Protein AF-A0A2R8AEH2-F1 (afdb_monomer)

pLDDT: mean 90.86, std 13.53, range [36.56, 98.69]

Nearest PDB structures (foldseek):
  9h9e-assembly1_C  TM=4.075E-01  e=9.242E+00  Homo sapiens

Organism: NCBI:txid1639689

Solvent-accessible surface area (backbone atoms only — not comparable to full-atom values): 7194 Å² total; per-residue (Å²): 136,79,84,77,77,74,81,70,80,74,54,74,61,56,59,53,49,51,51,49,48,54,51,50,53,53,50,48,68,71,74,49,63,77,92,42,54,45,51,52,51,18,53,54,52,41,56,70,43,47,65,53,34,53,50,11,51,75,68,72,36,51,35,71,59,39,43,52,51,38,51,53,36,35,50,29,8,51,46,8,38,75,76,45,58,68,35,27,37,51,25,31,40,52,48,19,51,48,25,50,42,27,62,73,67,40,74,58,86,70,58,55,70,55,29,51,48,50,20,53,52,24,45,54,49,26,48,51,53,49,53,62,73,73,107

Foldseek 3Di:
DDPPPPPPCPDPVLVVVLVVLLVVLVVCVVPDDPLCNLVSLLVSQLVVLVVQLVQCVVVVHLNVVSVVLSVCLNVLSVCLSPPNVVSSLVSLQVQLVVLVVQLVPPGDHDDNCSSNVSSVVSVVSSVVSVVVVVD

Radius of gyration: 15.3 Å; Cα contacts (8 Å, |Δi|>4): 134; chains: 1; bounding box: 46×26×42 Å

Structure (mmCIF, N/CA/C/O backbone):
data_AF-A0A2R8AEH2-F1
#
_entry.id   AF-A0A2R8AEH2-F1
#
loop_
_atom_site.group_PDB
_atom_site.id
_atom_site.type_symbol
_atom_site.label_atom_id
_atom_site.label_alt_id
_atom_site.label_comp_id
_atom_site.label_asym_id
_atom_site.label_entity_id
_atom_site.label_seq_id
_atom_site.pdbx_PDB_ins_code
_atom_site.Cartn_x
_atom_site.Cartn_y
_atom_site.Cartn_z
_atom_site.occupancy
_atom_site.B_iso_or_equiv
_atom_site.auth_seq_id
_atom_site.auth_comp_id
_atom_site.auth_asym_id
_atom_site.auth_atom_id
_atom_site.pdbx_PDB_model_num
ATOM 1 N N . MET A 1 1 ? -28.425 12.984 17.793 1.00 43.47 1 MET A N 1
ATOM 2 C CA . MET A 1 1 ? -27.463 12.108 17.091 1.00 43.4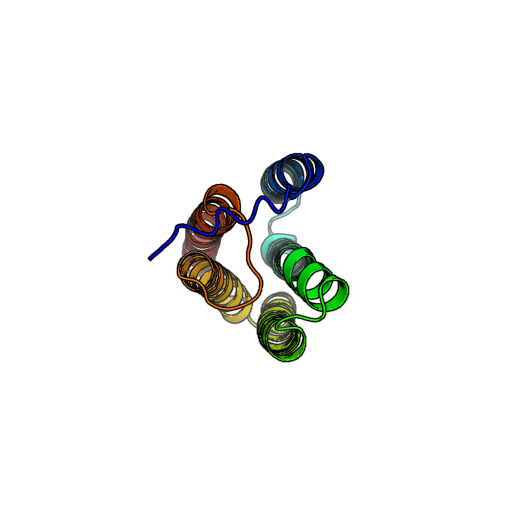7 1 MET A CA 1
ATOM 3 C C . MET A 1 1 ? -26.074 12.659 17.369 1.00 43.47 1 MET A C 1
ATOM 5 O O . MET A 1 1 ? -25.551 13.471 16.623 1.00 43.47 1 MET A O 1
ATOM 9 N N . LEU A 1 2 ? -25.589 12.361 18.574 1.00 36.56 2 LEU A N 1
ATOM 10 C CA . LEU A 1 2 ? -24.389 12.948 19.155 1.00 36.56 2 LEU A CA 1
ATOM 11 C C . LEU A 1 2 ? -23.163 12.405 18.429 1.00 36.56 2 LEU A C 1
ATOM 13 O O . LEU A 1 2 ? -22.945 11.194 18.410 1.00 36.56 2 LEU A O 1
ATOM 17 N N . LEU A 1 3 ? -22.382 13.324 17.864 1.00 42.22 3 LEU A N 1
ATOM 18 C CA . LEU A 1 3 ? -20.985 13.135 17.505 1.00 42.22 3 LEU A CA 1
ATOM 19 C C . LEU A 1 3 ? -20.264 12.523 18.711 1.00 42.22 3 LEU A C 1
ATOM 21 O O . LEU A 1 3 ? -19.808 13.228 19.610 1.00 42.22 3 LEU A O 1
ATOM 25 N N . ARG A 1 4 ? -20.171 11.191 18.743 1.00 40.78 4 ARG A N 1
ATOM 26 C CA . ARG A 1 4 ? -19.138 10.500 19.505 1.00 40.78 4 ARG A CA 1
ATOM 27 C C . ARG A 1 4 ? -17.821 10.887 18.842 1.00 40.78 4 ARG A C 1
ATOM 29 O O . ARG A 1 4 ? -17.333 10.203 17.950 1.00 40.78 4 ARG A O 1
ATOM 36 N N . ILE A 1 5 ? -17.281 12.021 19.278 1.00 46.81 5 ILE A N 1
ATOM 37 C CA . ILE A 1 5 ? -15.864 12.346 19.189 1.00 46.81 5 ILE A CA 1
ATOM 38 C C . ILE A 1 5 ? -15.179 11.273 20.033 1.00 46.81 5 ILE A C 1
ATOM 40 O O . ILE A 1 5 ? -14.963 11.426 21.234 1.00 46.81 5 ILE A O 1
ATOM 44 N N . ILE A 1 6 ? -14.944 10.112 19.425 1.00 47.97 6 ILE A N 1
ATOM 45 C CA . ILE A 1 6 ? -14.038 9.119 19.972 1.00 47.97 6 ILE A CA 1
ATOM 46 C C . ILE A 1 6 ? -12.663 9.752 19.796 1.00 47.97 6 ILE A C 1
ATOM 48 O O . ILE A 1 6 ? -12.025 9.615 18.756 1.00 47.97 6 ILE A O 1
ATOM 52 N N . ASN A 1 7 ? -12.237 10.492 20.820 1.00 42.72 7 ASN A N 1
ATOM 53 C CA . ASN A 1 7 ? -10.836 10.794 21.074 1.00 42.72 7 ASN A CA 1
ATOM 54 C C . ASN A 1 7 ? -10.116 9.464 21.341 1.00 42.72 7 ASN A C 1
ATOM 56 O O . ASN A 1 7 ? -9.777 9.130 22.472 1.00 42.72 7 ASN A O 1
ATOM 60 N N . HIS A 1 8 ? -9.903 8.672 20.296 1.00 51.91 8 HIS A N 1
ATOM 61 C CA . HIS A 1 8 ? -8.762 7.780 20.258 1.00 51.91 8 HIS A CA 1
ATOM 62 C C . HIS A 1 8 ? -7.602 8.663 19.822 1.00 51.91 8 HIS A C 1
ATOM 64 O O . HIS A 1 8 ? -7.445 8.955 18.639 1.00 51.91 8 HIS A O 1
ATOM 70 N N . PHE A 1 9 ? -6.836 9.162 20.794 1.00 49.97 9 PHE A N 1
ATOM 71 C CA . PHE A 1 9 ? -5.524 9.746 20.541 1.00 49.97 9 PHE A CA 1
ATOM 72 C C . PHE A 1 9 ? -4.655 8.661 19.898 1.00 49.97 9 PHE A C 1
ATOM 74 O O . PHE A 1 9 ? -3.929 7.947 20.585 1.00 49.97 9 PHE A O 1
ATOM 81 N N . GLN A 1 10 ? -4.750 8.496 18.579 1.00 62.69 10 GLN A N 1
ATOM 82 C CA . GLN A 1 10 ? -3.724 7.757 17.869 1.00 62.69 10 GLN A CA 1
ATOM 83 C C . GLN A 1 10 ? -2.426 8.562 17.989 1.00 62.69 10 GLN A C 1
ATOM 85 O O . GLN A 1 10 ? -2.451 9.791 17.844 1.00 62.69 10 GLN A O 1
ATOM 90 N N . PRO A 1 11 ? -1.300 7.931 18.333 1.00 67.31 11 PRO A N 1
ATOM 91 C CA . PRO A 1 11 ? -0.224 8.681 18.951 1.00 67.31 11 PRO A CA 1
ATOM 92 C C . PRO A 1 11 ? 0.636 9.359 17.885 1.00 67.31 11 PRO A C 1
ATOM 94 O O . PRO A 1 11 ? 0.648 8.959 16.722 1.00 67.31 11 PRO A O 1
ATOM 97 N N . ARG A 1 12 ?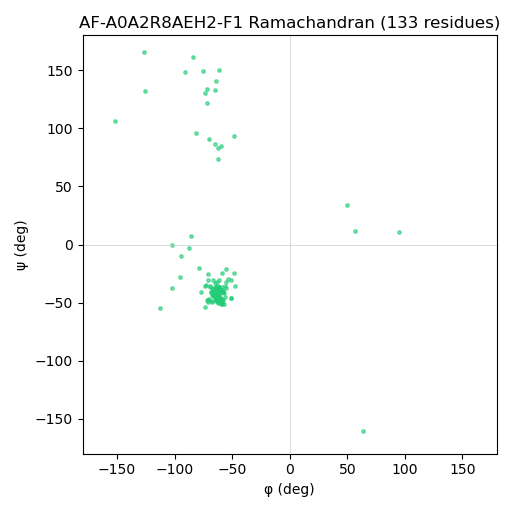 1.415 10.370 18.291 1.00 76.56 12 ARG A N 1
ATOM 98 C CA . ARG A 1 12 ? 2.358 11.104 17.419 1.00 76.56 12 ARG A CA 1
ATOM 99 C C . ARG A 1 12 ? 3.255 10.186 16.574 1.00 76.56 12 ARG A C 1
ATOM 101 O O . ARG A 1 12 ? 3.709 10.597 15.511 1.00 76.56 12 ARG A O 1
ATOM 108 N N . TRP A 1 13 ? 3.477 8.949 17.020 1.00 80.06 13 TRP A N 1
ATOM 109 C CA . TRP A 1 13 ? 4.241 7.954 16.279 1.00 80.06 13 TRP A CA 1
ATOM 110 C C . TRP A 1 13 ? 3.623 7.591 14.923 1.00 80.06 13 TRP A C 1
ATOM 112 O O . TRP A 1 13 ? 4.397 7.312 14.023 1.00 80.06 13 TRP A O 1
ATOM 122 N N . LEU A 1 14 ? 2.296 7.637 14.718 1.00 83.19 14 LEU A N 1
ATOM 123 C CA . LEU A 1 14 ? 1.701 7.343 13.399 1.00 83.19 14 LEU A CA 1
ATOM 124 C C . LEU A 1 14 ? 2.073 8.390 12.356 1.00 83.19 14 LEU A C 1
ATOM 126 O O . LEU A 1 14 ? 2.311 8.054 11.203 1.00 83.19 14 LEU A O 1
ATOM 130 N N . LEU A 1 15 ? 2.129 9.658 12.763 1.00 83.69 15 LEU A N 1
ATOM 131 C CA . LEU A 1 15 ? 2.564 10.737 11.884 1.00 83.69 15 LEU A CA 1
ATOM 132 C C . LEU A 1 15 ? 4.047 10.581 11.551 1.00 83.69 15 LEU A C 1
ATOM 134 O O . LEU A 1 15 ? 4.430 10.696 10.395 1.00 83.69 15 LEU A O 1
ATOM 138 N N . ILE A 1 16 ? 4.873 10.258 12.550 1.00 88.25 16 ILE A N 1
ATOM 139 C CA . ILE A 1 16 ? 6.301 9.993 12.340 1.00 88.25 16 ILE A CA 1
ATOM 140 C C . ILE A 1 16 ? 6.493 8.779 11.423 1.00 88.25 16 ILE A C 1
ATOM 142 O O . ILE A 1 16 ? 7.253 8.863 10.468 1.00 88.25 16 ILE A O 1
ATOM 146 N N . ALA A 1 17 ? 5.784 7.679 11.676 1.00 88.31 17 ALA A N 1
ATOM 147 C CA . ALA A 1 17 ? 5.869 6.451 10.897 1.00 88.31 17 ALA A CA 1
ATOM 148 C C . ALA A 1 17 ? 5.353 6.646 9.467 1.00 88.31 17 ALA A C 1
ATOM 150 O O . ALA A 1 17 ? 6.005 6.196 8.534 1.00 88.31 17 ALA A O 1
ATOM 151 N N . GLY A 1 18 ? 4.237 7.357 9.283 1.00 88.81 18 GLY A N 1
ATOM 152 C CA . GLY A 1 18 ? 3.701 7.694 7.963 1.00 88.81 18 GLY A CA 1
ATOM 153 C C . GLY A 1 18 ? 4.653 8.586 7.167 1.00 88.81 18 GLY A C 1
ATOM 154 O O . GLY A 1 18 ? 4.961 8.288 6.017 1.00 88.81 18 GLY A O 1
ATOM 155 N N . THR A 1 19 ? 5.202 9.631 7.790 1.00 90.25 19 THR A N 1
ATOM 156 C CA . THR A 1 19 ? 6.212 10.487 7.149 1.00 90.25 19 THR A CA 1
ATOM 157 C C . THR A 1 19 ? 7.477 9.700 6.813 1.00 90.25 19 THR A C 1
ATOM 159 O O . THR A 1 19 ? 7.973 9.794 5.694 1.00 90.25 19 THR A O 1
ATOM 162 N N . ALA A 1 20 ? 7.986 8.895 7.749 1.00 93.19 20 ALA A N 1
ATOM 163 C CA . ALA A 1 20 ? 9.159 8.058 7.523 1.00 93.19 20 ALA A CA 1
ATOM 164 C C . ALA A 1 20 ? 8.918 7.057 6.387 1.00 93.19 20 ALA A C 1
ATOM 166 O O . ALA A 1 20 ? 9.784 6.897 5.537 1.00 93.19 20 ALA A O 1
ATOM 167 N N . TYR A 1 21 ? 7.735 6.444 6.331 1.00 94.12 21 TYR A N 1
ATOM 168 C CA . TYR A 1 21 ? 7.327 5.550 5.252 1.00 94.12 21 TYR A CA 1
ATOM 169 C C . TYR A 1 21 ? 7.405 6.245 3.888 1.00 94.12 21 TYR A C 1
ATOM 171 O O . TYR A 1 21 ? 8.069 5.734 2.990 1.00 94.12 21 TYR A O 1
ATOM 179 N N . VAL A 1 22 ? 6.806 7.433 3.742 1.00 93.94 22 VAL A N 1
ATOM 180 C CA . VAL A 1 22 ? 6.824 8.179 2.469 1.00 93.94 22 VAL A CA 1
ATOM 181 C C . VAL A 1 22 ? 8.245 8.594 2.087 1.00 93.94 22 VAL A C 1
ATOM 183 O O . VAL A 1 22 ? 8.650 8.420 0.940 1.00 93.94 22 VAL A O 1
ATOM 186 N N . VAL A 1 23 ? 9.030 9.106 3.038 1.00 95.94 23 VAL A N 1
ATOM 187 C CA . VAL A 1 23 ? 10.424 9.503 2.785 1.00 95.94 23 VAL A CA 1
ATOM 188 C C . VAL A 1 23 ? 11.261 8.301 2.355 1.00 95.94 23 VAL A C 1
ATOM 190 O O . VAL A 1 23 ? 11.976 8.380 1.360 1.00 95.94 23 VAL A O 1
ATOM 193 N N . LEU A 1 24 ? 11.154 7.175 3.062 1.00 96.00 24 LEU A N 1
ATOM 194 C CA . LEU A 1 24 ? 11.890 5.959 2.727 1.00 96.00 24 LEU A CA 1
ATOM 195 C C . LEU A 1 24 ? 11.457 5.386 1.377 1.00 96.00 24 LEU A C 1
ATOM 197 O O . LEU A 1 24 ? 12.316 4.910 0.638 1.00 96.00 24 LEU A O 1
ATOM 201 N N . LEU A 1 25 ? 10.170 5.462 1.030 1.00 95.50 25 LEU A N 1
ATOM 202 C CA . LEU A 1 25 ? 9.670 5.045 -0.278 1.00 95.50 25 LEU A CA 1
ATOM 203 C C . LEU A 1 25 ? 10.348 5.842 -1.401 1.00 95.50 25 LEU A C 1
ATOM 205 O O . LEU A 1 25 ? 10.883 5.254 -2.340 1.00 95.50 25 LEU A O 1
ATOM 209 N N . LEU A 1 26 ? 10.376 7.172 -1.271 1.00 95.00 26 LEU A N 1
ATOM 210 C CA . LEU A 1 26 ? 11.008 8.060 -2.250 1.00 95.00 26 LEU A CA 1
ATOM 211 C C . LEU A 1 26 ? 12.521 7.829 -2.341 1.00 95.00 26 LEU A C 1
ATOM 213 O O . LEU A 1 26 ? 13.055 7.685 -3.438 1.00 95.00 26 LEU A O 1
ATOM 217 N N . LEU A 1 27 ? 13.209 7.749 -1.198 1.00 95.19 27 LEU A N 1
ATOM 218 C CA . LEU A 1 27 ? 14.652 7.492 -1.156 1.00 95.19 27 LEU A CA 1
ATOM 219 C C . LEU A 1 27 ? 15.010 6.133 -1.765 1.00 95.19 27 LEU A C 1
ATOM 221 O O . LEU A 1 27 ? 16.024 6.026 -2.451 1.00 95.19 27 LEU A O 1
ATOM 225 N N . SER A 1 28 ? 14.182 5.109 -1.546 1.00 94.25 28 SER A N 1
ATOM 226 C CA . SER A 1 28 ? 14.424 3.769 -2.088 1.00 94.25 28 SER A CA 1
ATOM 227 C C . SER A 1 28 ? 14.378 3.773 -3.612 1.00 94.25 28 SER A C 1
ATOM 229 O O . SER A 1 28 ? 15.289 3.239 -4.235 1.00 94.25 28 SER A O 1
ATOM 231 N N . HIS A 1 29 ? 13.375 4.420 -4.216 1.00 93.88 29 HIS A N 1
ATOM 232 C CA . HIS A 1 29 ? 13.281 4.534 -5.680 1.00 93.88 29 HIS A CA 1
ATOM 233 C C . HIS A 1 29 ? 14.319 5.468 -6.291 1.00 93.88 29 HIS A C 1
ATOM 235 O O . HIS A 1 29 ? 14.673 5.304 -7.452 1.00 93.88 29 HIS A O 1
ATOM 241 N N . TRP A 1 30 ? 14.819 6.438 -5.527 1.00 93.00 30 TRP A N 1
ATOM 242 C CA . TRP A 1 30 ? 15.875 7.321 -6.010 1.00 93.00 30 TRP A CA 1
ATOM 243 C C . TRP A 1 30 ? 17.256 6.651 -5.990 1.00 93.00 30 TRP A C 1
ATOM 245 O O . TRP A 1 30 ? 18.044 6.834 -6.915 1.00 93.00 30 TRP A O 1
ATOM 255 N N . GLN A 1 31 ? 17.566 5.890 -4.938 1.00 94.88 31 GLN A N 1
ATOM 256 C CA . GLN A 1 31 ? 18.923 5.395 -4.695 1.00 94.88 31 GLN A CA 1
ATOM 257 C C . GLN A 1 31 ? 19.172 3.978 -5.228 1.00 94.88 31 GLN A C 1
ATOM 259 O O . GLN A 1 31 ? 20.324 3.629 -5.504 1.00 94.88 31 GLN A O 1
ATOM 264 N N . LEU A 1 32 ? 18.139 3.135 -5.319 1.00 91.44 32 LEU A N 1
ATOM 265 C CA . LEU A 1 32 ? 18.296 1.739 -5.726 1.00 91.44 32 LEU A CA 1
ATOM 266 C C . LEU A 1 32 ? 18.142 1.566 -7.245 1.00 91.44 32 LEU A C 1
ATOM 268 O O . LEU A 1 32 ? 17.362 2.282 -7.868 1.00 91.44 32 LEU A O 1
ATOM 272 N N . PRO A 1 33 ? 18.847 0.593 -7.857 1.00 92.31 33 PRO A N 1
ATOM 273 C CA . PRO A 1 33 ? 18.743 0.341 -9.292 1.00 92.31 33 PRO A CA 1
ATOM 274 C C . PRO A 1 33 ? 17.331 -0.069 -9.719 1.00 92.31 33 PRO A C 1
ATOM 276 O O . PRO A 1 33 ? 16.658 -0.796 -8.986 1.00 92.31 33 PRO A O 1
ATOM 279 N N . GLU A 1 34 ? 16.960 0.262 -10.959 1.00 88.06 34 GLU A N 1
ATOM 280 C CA . GLU A 1 34 ? 15.658 -0.050 -11.582 1.00 88.06 34 GLU A CA 1
ATOM 281 C C . GLU A 1 34 ? 15.252 -1.529 -11.473 1.00 88.06 34 GLU A C 1
ATOM 283 O O . GLU A 1 34 ? 14.074 -1.857 -11.324 1.00 88.06 34 GLU A O 1
ATOM 288 N N . ALA A 1 35 ? 16.236 -2.434 -11.443 1.00 89.44 35 ALA A N 1
ATOM 289 C CA . ALA A 1 35 ? 16.024 -3.864 -11.219 1.00 89.44 35 ALA A CA 1
ATOM 290 C C . ALA A 1 35 ? 15.251 -4.186 -9.920 1.00 89.44 35 ALA A C 1
ATOM 292 O O . ALA A 1 35 ? 14.673 -5.264 -9.803 1.00 89.44 35 ALA A O 1
ATOM 293 N N . HIS A 1 36 ? 15.223 -3.268 -8.948 1.00 94.06 36 HIS A N 1
ATOM 294 C CA . HIS A 1 36 ? 14.588 -3.457 -7.644 1.00 94.06 36 HIS A CA 1
ATOM 295 C C . HIS A 1 36 ? 13.228 -2.762 -7.512 1.00 94.06 36 HIS A C 1
ATOM 297 O O . HIS A 1 36 ? 12.605 -2.905 -6.462 1.00 94.06 36 HIS A O 1
ATOM 303 N N . VAL A 1 37 ? 12.731 -2.055 -8.537 1.00 96.62 37 VAL A N 1
ATOM 304 C CA . VAL A 1 37 ? 11.471 -1.281 -8.466 1.00 96.62 37 VAL A CA 1
ATOM 305 C C . VAL A 1 37 ? 10.315 -2.124 -7.922 1.00 96.62 37 VAL A C 1
ATOM 307 O O . VAL A 1 37 ? 9.611 -1.703 -7.003 1.00 96.62 37 VAL A O 1
ATOM 310 N N . TRP A 1 38 ? 10.162 -3.354 -8.418 1.00 97.69 38 TRP A N 1
ATOM 311 C CA . TRP A 1 38 ? 9.083 -4.257 -8.004 1.00 97.69 38 TRP A CA 1
ATOM 312 C C . TRP A 1 38 ? 9.277 -4.832 -6.603 1.00 97.69 38 TRP A C 1
ATOM 314 O O . TRP A 1 38 ? 8.306 -4.980 -5.862 1.00 97.69 38 TRP A O 1
ATOM 324 N N . ALA A 1 39 ? 10.522 -5.099 -6.206 1.00 96.94 39 ALA A N 1
ATOM 325 C CA . ALA A 1 39 ? 10.838 -5.540 -4.852 1.00 96.94 39 ALA A CA 1
ATOM 326 C C . ALA A 1 39 ? 10.554 -4.426 -3.832 1.00 96.94 39 ALA A C 1
ATOM 328 O O . ALA A 1 39 ? 9.918 -4.676 -2.809 1.00 96.94 39 ALA A O 1
ATOM 329 N N . ILE A 1 40 ? 10.952 -3.188 -4.143 1.00 97.25 40 ILE A N 1
ATOM 330 C CA . ILE A 1 40 ? 10.652 -1.999 -3.336 1.00 97.25 40 ILE A CA 1
ATOM 331 C C . ILE A 1 40 ? 9.131 -1.834 -3.228 1.00 97.25 40 ILE A C 1
ATOM 333 O O . ILE A 1 40 ? 8.600 -1.766 -2.120 1.00 97.25 40 ILE A O 1
ATOM 337 N N . ALA A 1 41 ? 8.408 -1.859 -4.352 1.00 97.56 41 ALA A N 1
ATOM 338 C CA . ALA A 1 41 ? 6.949 -1.769 -4.356 1.00 97.56 41 ALA A CA 1
ATOM 339 C C . ALA A 1 41 ? 6.280 -2.848 -3.504 1.00 97.56 41 ALA A C 1
ATOM 341 O O . ALA A 1 41 ? 5.410 -2.525 -2.695 1.00 97.56 41 ALA A O 1
ATOM 342 N N . GLY A 1 42 ? 6.724 -4.099 -3.628 1.00 97.75 42 GLY A N 1
ATOM 343 C CA . GLY A 1 42 ? 6.231 -5.203 -2.814 1.00 97.75 42 GLY A CA 1
ATOM 344 C C . GLY A 1 42 ? 6.444 -4.965 -1.323 1.00 97.75 42 GLY A C 1
ATOM 345 O O . GLY A 1 42 ? 5.492 -5.051 -0.553 1.00 97.75 42 GLY A O 1
ATOM 346 N N . VAL A 1 43 ? 7.665 -4.617 -0.907 1.00 97.62 43 VAL A N 1
ATOM 347 C CA . VAL A 1 43 ? 8.001 -4.398 0.511 1.00 97.62 43 VAL A CA 1
ATOM 348 C C . VAL A 1 43 ? 7.154 -3.284 1.121 1.00 97.62 43 VAL A C 1
ATOM 350 O O . VAL A 1 43 ? 6.535 -3.489 2.167 1.00 97.62 43 VAL A O 1
ATOM 353 N N . PHE A 1 44 ? 7.077 -2.126 0.464 1.00 97.81 44 PHE A N 1
ATOM 354 C CA . PHE A 1 44 ? 6.292 -0.998 0.968 1.00 97.81 44 PHE A CA 1
ATOM 355 C C . PHE A 1 44 ? 4.783 -1.313 0.980 1.00 97.81 44 PHE A C 1
ATOM 357 O O . PHE A 1 44 ? 4.116 -1.043 1.981 1.00 97.81 44 PHE A O 1
ATOM 364 N N . SER A 1 45 ? 4.271 -2.000 -0.049 1.00 97.62 45 SER A N 1
ATOM 365 C CA . SER A 1 45 ? 2.881 -2.486 -0.106 1.00 97.62 45 SER A CA 1
ATOM 366 C C . SER A 1 45 ? 2.546 -3.510 0.989 1.00 97.62 45 SER A C 1
ATOM 368 O O . SER A 1 45 ? 1.439 -3.533 1.527 1.00 97.62 45 SER A O 1
ATOM 370 N N . VAL A 1 46 ? 3.504 -4.334 1.414 1.00 97.50 46 VAL A N 1
ATOM 371 C CA . VAL A 1 46 ? 3.295 -5.236 2.557 1.00 97.50 46 VAL A CA 1
ATOM 372 C C . VAL A 1 46 ? 3.266 -4.459 3.874 1.00 97.50 46 VAL A C 1
ATOM 374 O O . VAL A 1 46 ? 2.357 -4.653 4.684 1.00 97.50 46 VAL A O 1
ATOM 377 N N . ILE A 1 47 ? 4.231 -3.562 4.093 1.00 96.19 47 ILE A N 1
ATOM 378 C CA . ILE A 1 47 ? 4.384 -2.842 5.366 1.00 96.19 47 ILE A CA 1
ATOM 379 C C . ILE A 1 47 ? 3.177 -1.940 5.665 1.00 96.19 47 ILE A C 1
ATOM 381 O O . ILE A 1 47 ? 2.749 -1.886 6.821 1.00 96.19 47 ILE A O 1
ATOM 385 N N . MET A 1 48 ? 2.585 -1.283 4.658 1.00 94.44 48 MET A N 1
ATOM 386 C CA . MET A 1 48 ? 1.427 -0.385 4.851 1.00 94.44 48 MET A CA 1
ATOM 387 C C . MET A 1 48 ? 0.203 -1.078 5.482 1.00 94.44 48 MET A C 1
ATOM 389 O O . MET A 1 48 ? -0.581 -0.428 6.165 1.00 94.44 48 MET A O 1
ATOM 393 N N . ASN A 1 49 ? 0.075 -2.403 5.347 1.00 95.81 49 ASN A N 1
ATOM 394 C CA . ASN A 1 49 ? -1.047 -3.161 5.908 1.00 95.81 49 ASN A CA 1
ATOM 395 C C . ASN A 1 49 ? -0.904 -3.425 7.423 1.00 95.81 49 ASN A C 1
ATOM 397 O O . ASN A 1 49 ? -1.889 -3.710 8.115 1.00 95.81 49 ASN A O 1
ATOM 401 N N . VAL A 1 50 ? 0.317 -3.342 7.965 1.00 93.06 50 VAL A N 1
ATOM 402 C CA . VAL A 1 50 ? 0.631 -3.729 9.352 1.00 93.06 50 VAL A CA 1
ATOM 403 C C . VAL A 1 50 ? -0.093 -2.875 10.401 1.00 93.06 50 VAL A C 1
ATOM 405 O O . VAL A 1 50 ? -0.676 -3.468 11.315 1.00 93.06 50 VAL A O 1
ATOM 408 N N . PRO A 1 51 ? -0.126 -1.526 10.315 1.00 91.81 51 PRO A N 1
ATOM 409 C CA . PRO A 1 51 ? -0.787 -0.692 11.321 1.00 91.81 51 PRO A CA 1
ATOM 410 C C . PRO A 1 51 ? -2.259 -1.062 11.525 1.00 91.81 51 PRO A C 1
ATOM 412 O O . PRO A 1 51 ? -2.757 -1.042 12.653 1.00 91.81 51 PRO A O 1
ATOM 415 N N . TYR A 1 52 ? -2.946 -1.448 10.451 1.00 91.12 52 TYR A N 1
ATOM 416 C CA . TYR A 1 52 ? -4.358 -1.810 10.477 1.00 91.12 52 TYR A CA 1
ATOM 417 C C . TYR A 1 52 ? -4.614 -3.135 11.171 1.00 91.12 52 TYR A C 1
ATOM 419 O O . TYR A 1 52 ? -5.430 -3.184 12.092 1.00 91.12 52 TYR A O 1
ATOM 427 N N . VAL A 1 53 ? -3.876 -4.180 10.798 1.00 94.44 53 VAL A N 1
ATOM 428 C CA . VAL A 1 53 ? -3.980 -5.485 11.459 1.00 94.44 53 VAL A CA 1
ATOM 429 C C . VAL A 1 53 ? -3.605 -5.365 12.935 1.00 94.44 53 VAL A C 1
ATOM 431 O O . VAL A 1 53 ? -4.361 -5.818 13.794 1.00 94.44 53 VAL A O 1
ATOM 434 N N . ALA A 1 54 ? -2.491 -4.693 13.241 1.00 92.94 54 ALA A N 1
ATOM 435 C CA . ALA A 1 54 ? -2.019 -4.514 14.611 1.00 92.94 54 ALA A CA 1
ATOM 436 C C . ALA A 1 54 ? -3.059 -3.795 15.483 1.00 92.94 54 ALA A C 1
ATOM 438 O O . ALA A 1 54 ? -3.379 -4.258 16.578 1.00 92.94 54 ALA A O 1
ATOM 439 N N . THR A 1 55 ? -3.642 -2.704 14.981 1.00 90.81 55 THR A N 1
ATOM 440 C CA . THR A 1 55 ? -4.650 -1.930 15.723 1.00 90.81 55 THR A CA 1
ATOM 441 C C . THR A 1 55 ? -5.949 -2.712 15.892 1.00 90.81 55 THR A C 1
ATOM 443 O O . THR A 1 55 ? -6.541 -2.702 16.971 1.00 90.81 55 THR A O 1
ATOM 446 N N . ALA A 1 56 ? -6.389 -3.427 14.856 1.00 93.19 56 ALA A N 1
ATOM 447 C CA . ALA A 1 56 ? -7.601 -4.238 14.902 1.00 93.19 56 ALA A CA 1
ATOM 448 C C . ALA A 1 56 ? -7.499 -5.384 15.916 1.00 93.19 56 ALA A C 1
ATOM 450 O O . ALA A 1 56 ? -8.457 -5.676 16.634 1.00 93.19 56 ALA A O 1
ATOM 451 N N . TRP A 1 57 ? -6.319 -6.000 16.011 1.00 94.19 57 TRP A N 1
ATOM 452 C CA . TRP A 1 57 ? -6.028 -7.037 16.998 1.00 94.19 57 TRP A CA 1
ATOM 453 C C . TRP A 1 57 ? -5.920 -6.464 18.407 1.00 94.19 57 TRP A C 1
ATOM 455 O O . TRP A 1 57 ? -6.569 -6.979 19.313 1.00 94.19 57 TRP A O 1
ATOM 465 N N . HIS A 1 58 ? -5.174 -5.370 18.582 1.00 91.00 58 HIS A N 1
ATOM 466 C CA . HIS A 1 58 ? -5.029 -4.696 19.873 1.00 91.00 58 HIS A CA 1
ATOM 467 C C . HIS A 1 58 ? -6.382 -4.260 20.452 1.00 91.00 58 HIS A C 1
ATOM 469 O O . HIS A 1 58 ? -6.647 -4.445 21.636 1.00 91.00 58 HIS A O 1
ATOM 475 N N . ASN A 1 59 ? -7.265 -3.727 19.606 1.00 87.88 59 ASN A N 1
ATOM 476 C CA . ASN A 1 59 ? -8.583 -3.254 20.026 1.00 87.88 59 ASN A CA 1
ATOM 477 C C . ASN A 1 59 ? -9.653 -4.359 20.022 1.00 87.88 59 ASN A C 1
ATOM 479 O O . ASN A 1 59 ? -10.798 -4.084 20.376 1.00 87.88 59 ASN A O 1
ATOM 483 N N . ALA A 1 60 ? -9.314 -5.583 19.593 1.00 91.31 60 ALA A N 1
ATOM 484 C CA . ALA A 1 60 ? -10.242 -6.699 19.387 1.00 91.31 60 ALA A CA 1
ATOM 485 C C . ALA A 1 60 ? -11.485 -6.330 18.544 1.00 91.31 60 ALA A C 1
ATOM 487 O O . ALA A 1 60 ? -12.582 -6.856 18.743 1.00 91.31 60 ALA A O 1
ATOM 488 N N . GLN A 1 61 ? -11.316 -5.424 17.579 1.00 90.88 61 GLN A N 1
ATOM 489 C CA . GLN A 1 61 ? -12.375 -4.914 16.709 1.00 90.88 61 GLN A CA 1
ATOM 490 C C . GLN A 1 61 ? -11.973 -5.091 15.252 1.00 90.88 61 GLN A C 1
ATOM 492 O O . GLN A 1 61 ? -10.864 -4.742 14.866 1.00 90.88 61 GLN A O 1
ATOM 497 N N . PHE A 1 62 ? -12.877 -5.634 14.433 1.00 94.56 62 PHE A N 1
ATOM 498 C CA . PHE A 1 62 ? -12.654 -5.873 12.999 1.00 94.56 62 PHE A CA 1
ATOM 499 C C . PHE A 1 62 ? -11.433 -6.751 12.662 1.00 94.56 62 PHE A C 1
ATOM 501 O O . PHE A 1 62 ? -11.101 -6.887 11.491 1.00 94.56 62 PHE A O 1
ATOM 508 N N . ALA A 1 63 ? -10.813 -7.418 13.644 1.00 95.25 63 ALA A N 1
ATOM 509 C CA . ALA A 1 63 ? -9.583 -8.197 13.468 1.00 95.25 63 ALA A CA 1
ATOM 510 C C . ALA A 1 63 ? -9.658 -9.193 12.302 1.00 95.25 63 ALA A C 1
ATOM 512 O O . ALA A 1 63 ? -8.762 -9.231 11.468 1.00 95.25 63 ALA A O 1
ATOM 513 N N . ARG A 1 64 ? -10.762 -9.947 12.184 1.00 96.75 64 ARG A N 1
ATOM 514 C CA . ARG A 1 64 ? -10.961 -10.891 11.069 1.00 96.75 64 ARG A CA 1
ATOM 515 C C . ARG A 1 64 ? -11.000 -10.194 9.709 1.00 96.75 64 ARG A C 1
ATOM 517 O O . ARG A 1 64 ? -10.412 -10.700 8.763 1.00 96.75 64 ARG A O 1
ATOM 524 N N . LEU A 1 65 ? -11.690 -9.058 9.618 1.00 97.25 65 LEU A N 1
ATOM 525 C CA . LEU A 1 65 ? -11.836 -8.298 8.378 1.00 97.25 65 LEU A CA 1
ATOM 526 C C . LEU A 1 65 ? -10.495 -7.700 7.947 1.00 97.25 65 LEU A C 1
ATOM 528 O O . LEU A 1 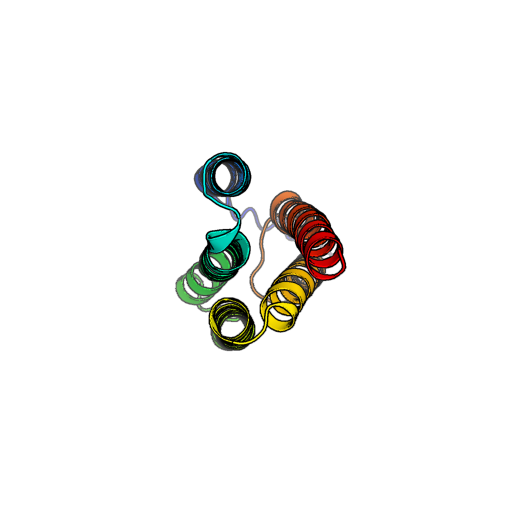65 ? -10.079 -7.886 6.810 1.00 97.25 65 LEU A O 1
ATOM 532 N N . GLU A 1 66 ? -9.803 -7.041 8.873 1.00 97.25 66 GLU A N 1
ATOM 533 C CA . GLU A 1 66 ? -8.517 -6.390 8.610 1.00 97.25 66 GLU A CA 1
ATOM 534 C C . GLU A 1 66 ? -7.441 -7.414 8.262 1.00 97.25 66 GLU A C 1
ATOM 536 O O . GLU A 1 66 ? -6.700 -7.223 7.304 1.00 97.25 66 GLU A O 1
ATOM 541 N N . THR A 1 67 ? -7.398 -8.551 8.964 1.00 97.75 67 THR A N 1
ATOM 542 C CA . THR A 1 67 ? -6.495 -9.650 8.607 1.00 97.75 67 THR A CA 1
ATOM 543 C C . THR A 1 67 ? -6.835 -10.247 7.247 1.00 97.75 67 THR A C 1
ATOM 545 O O . THR A 1 67 ? -5.915 -10.521 6.481 1.00 97.75 67 THR A O 1
ATOM 548 N N . ALA A 1 68 ? -8.115 -10.443 6.913 1.00 98.19 68 ALA A N 1
ATOM 549 C CA . ALA A 1 68 ? -8.500 -10.994 5.615 1.00 98.19 68 ALA A CA 1
ATOM 550 C C . ALA A 1 68 ? -8.095 -10.065 4.460 1.00 98.19 68 ALA A C 1
ATOM 552 O O . ALA A 1 68 ? -7.459 -10.517 3.509 1.00 98.19 68 ALA A O 1
ATOM 553 N N . ILE A 1 69 ? -8.400 -8.769 4.572 1.00 98.06 69 ILE A N 1
ATOM 554 C CA . ILE A 1 69 ? -8.030 -7.768 3.564 1.00 98.06 69 ILE A CA 1
ATOM 555 C C . ILE A 1 69 ? -6.509 -7.679 3.447 1.00 98.06 69 ILE A C 1
ATOM 557 O O . ILE A 1 69 ? -5.981 -7.837 2.349 1.00 98.06 69 ILE A O 1
ATOM 561 N N . ALA A 1 70 ? -5.798 -7.539 4.569 1.00 98.12 70 ALA A N 1
ATOM 562 C CA . ALA A 1 70 ? -4.340 -7.496 4.568 1.00 98.12 70 ALA A CA 1
ATOM 563 C C . ALA A 1 70 ? -3.728 -8.755 3.943 1.00 98.12 70 ALA A C 1
ATOM 565 O O . ALA A 1 70 ? -2.798 -8.646 3.157 1.00 98.12 70 ALA A O 1
ATOM 566 N N . THR A 1 71 ? -4.264 -9.946 4.223 1.00 98.50 71 THR A N 1
ATOM 567 C CA . THR A 1 71 ? -3.763 -11.203 3.639 1.00 98.50 71 THR A CA 1
ATOM 568 C C . THR A 1 71 ? -3.896 -11.206 2.119 1.00 98.50 71 THR A C 1
ATOM 570 O O . THR A 1 71 ? -2.952 -11.581 1.425 1.00 98.50 71 THR A O 1
ATOM 573 N N . VAL A 1 72 ? -5.040 -10.760 1.591 1.00 98.44 72 VAL A N 1
ATOM 574 C CA . VAL A 1 72 ? -5.261 -10.664 0.141 1.00 98.44 72 VAL A CA 1
ATOM 575 C C . VAL A 1 72 ? -4.306 -9.649 -0.490 1.00 98.44 72 VAL A C 1
ATOM 577 O O . VAL A 1 72 ? -3.642 -9.971 -1.476 1.00 98.44 72 VAL A O 1
ATOM 580 N N . LEU A 1 73 ? -4.191 -8.451 0.090 1.00 98.56 73 LEU A N 1
ATOM 581 C CA . LEU A 1 73 ? -3.337 -7.385 -0.443 1.00 98.56 73 LEU A CA 1
ATOM 582 C C . LEU A 1 73 ? -1.846 -7.737 -0.359 1.00 98.56 73 LEU A C 1
ATOM 584 O O . LEU A 1 73 ? -1.108 -7.524 -1.320 1.00 98.56 73 LEU A O 1
ATOM 588 N N . ILE A 1 74 ? -1.402 -8.335 0.748 1.00 98.50 74 ILE A N 1
ATOM 589 C CA . ILE A 1 74 ? -0.030 -8.830 0.925 1.00 98.50 74 ILE A CA 1
ATOM 590 C C . ILE A 1 74 ? 0.259 -9.950 -0.074 1.00 98.50 74 ILE A C 1
ATOM 592 O O . ILE A 1 74 ? 1.289 -9.913 -0.743 1.00 98.50 74 ILE A O 1
ATOM 596 N N . GLY A 1 75 ? -0.656 -10.912 -0.226 1.00 98.31 75 GLY A N 1
ATOM 597 C CA . GLY A 1 75 ? -0.515 -11.992 -1.201 1.00 98.31 75 GLY A CA 1
ATOM 598 C C . GLY A 1 75 ? -0.361 -11.459 -2.626 1.00 98.31 75 GLY A C 1
ATOM 599 O O . GLY A 1 75 ? 0.581 -11.833 -3.324 1.00 98.31 75 GLY A O 1
ATOM 600 N N . ALA A 1 76 ? -1.223 -10.521 -3.029 1.00 98.50 76 ALA A N 1
ATOM 601 C CA . ALA A 1 76 ? -1.123 -9.845 -4.320 1.00 98.50 76 ALA A CA 1
ATOM 602 C C . ALA A 1 76 ? 0.186 -9.048 -4.463 1.00 98.50 76 ALA A C 1
ATOM 604 O O . ALA A 1 76 ? 0.818 -9.096 -5.513 1.00 98.50 76 ALA A O 1
ATOM 605 N N . SER A 1 77 ? 0.651 -8.385 -3.402 1.00 98.38 77 SER A N 1
ATOM 606 C CA . SER A 1 77 ? 1.923 -7.647 -3.409 1.00 98.38 77 SER A CA 1
ATOM 607 C C . SER A 1 77 ? 3.127 -8.568 -3.615 1.00 98.38 77 SER A C 1
ATOM 609 O O . SER A 1 77 ? 4.014 -8.246 -4.400 1.00 98.38 77 SER A O 1
ATOM 611 N N . ILE A 1 78 ? 3.148 -9.731 -2.955 1.00 98.25 78 ILE A N 1
ATOM 612 C CA . ILE A 1 78 ? 4.226 -10.724 -3.086 1.00 98.25 78 ILE A CA 1
ATOM 613 C C . ILE A 1 78 ? 4.221 -11.340 -4.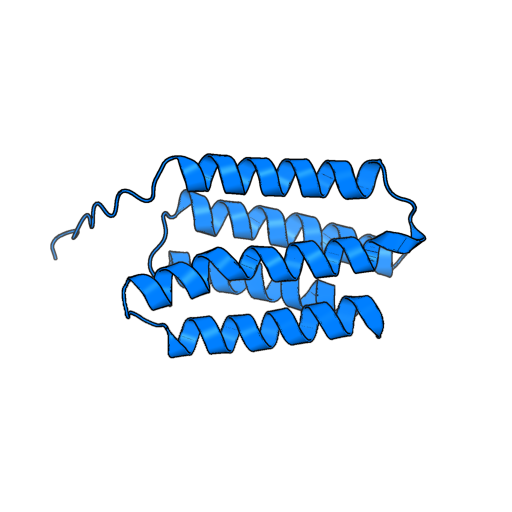487 1.00 98.25 78 ILE A C 1
ATOM 615 O O . ILE A 1 78 ? 5.258 -11.374 -5.149 1.00 98.25 78 ILE A O 1
ATOM 619 N N . VAL A 1 79 ? 3.054 -11.785 -4.967 1.00 98.12 79 VAL A N 1
ATOM 620 C CA . VAL A 1 79 ? 2.900 -12.293 -6.342 1.00 98.12 79 VAL A CA 1
ATOM 621 C C . VAL A 1 79 ? 3.308 -11.222 -7.353 1.00 98.12 79 VAL A C 1
ATOM 623 O O . VAL A 1 79 ? 3.994 -11.522 -8.328 1.00 98.12 79 VAL A O 1
ATOM 626 N N . GLY A 1 80 ? 2.948 -9.967 -7.094 1.00 97.50 80 GLY A N 1
ATOM 627 C CA . GLY A 1 80 ? 3.294 -8.835 -7.936 1.00 97.50 80 GLY A CA 1
ATOM 628 C C . GLY A 1 80 ? 4.788 -8.560 -8.014 1.00 97.50 80 GLY A C 1
ATOM 629 O O . GLY A 1 80 ? 5.322 -8.365 -9.101 1.00 97.50 80 GLY A O 1
ATOM 630 N N . ALA A 1 81 ? 5.465 -8.600 -6.871 1.00 96.94 81 ALA A N 1
ATOM 631 C CA . ALA A 1 81 ? 6.895 -8.341 -6.781 1.00 96.94 81 ALA A CA 1
ATOM 632 C C . ALA A 1 81 ? 7.759 -9.461 -7.385 1.00 96.94 81 ALA A C 1
ATOM 634 O O . ALA A 1 81 ? 8.854 -9.181 -7.866 1.00 96.94 81 ALA A O 1
ATOM 635 N N . VAL A 1 82 ? 7.291 -10.714 -7.344 1.00 96.69 82 VAL A N 1
ATOM 636 C CA . VAL A 1 82 ? 8.087 -11.890 -7.747 1.00 96.69 82 VAL A CA 1
ATOM 637 C C . VAL A 1 82 ? 7.721 -12.409 -9.136 1.00 96.69 82 VAL A C 1
ATOM 639 O O . VAL A 1 82 ? 8.596 -12.868 -9.865 1.00 96.69 82 VAL A O 1
ATOM 642 N N . ILE A 1 83 ? 6.436 -12.382 -9.494 1.00 96.50 83 ILE A N 1
ATOM 643 C CA . ILE A 1 83 ? 5.919 -13.075 -10.680 1.00 96.50 83 ILE A CA 1
ATOM 644 C C . ILE A 1 83 ? 5.450 -12.076 -11.735 1.00 96.50 83 ILE A C 1
ATOM 646 O O . ILE A 1 83 ? 5.861 -12.170 -12.889 1.00 96.50 83 ILE A O 1
ATOM 650 N N . THR A 1 84 ? 4.557 -11.147 -11.378 1.00 96.06 84 THR A N 1
ATOM 651 C CA . THR A 1 84 ? 3.914 -10.277 -12.375 1.00 96.06 84 THR A CA 1
ATOM 652 C C . THR A 1 84 ? 3.506 -8.902 -11.810 1.00 96.06 84 THR A C 1
ATOM 654 O O . THR A 1 84 ? 2.501 -8.796 -11.101 1.00 96.06 84 THR A O 1
ATOM 657 N N . PRO A 1 85 ? 4.232 -7.818 -12.159 1.00 97.31 85 PRO A N 1
ATOM 658 C CA . PRO A 1 85 ? 4.060 -6.478 -11.582 1.00 97.31 85 PRO A CA 1
ATOM 659 C C . PRO A 1 85 ? 2.633 -5.909 -11.463 1.00 97.31 85 PRO A C 1
ATOM 661 O O . PRO A 1 85 ? 2.344 -5.253 -10.458 1.00 97.31 85 PRO A O 1
ATOM 664 N N . PRO A 1 86 ? 1.692 -6.164 -12.394 1.00 98.12 86 PRO A N 1
ATOM 665 C CA . PRO A 1 86 ? 0.320 -5.673 -12.269 1.00 98.12 86 PRO A CA 1
ATOM 666 C C . PRO A 1 86 ? -0.377 -6.026 -10.948 1.00 98.12 86 PRO A C 1
ATOM 668 O O . PRO A 1 86 ? -1.206 -5.249 -10.480 1.00 98.12 86 PRO A O 1
ATOM 671 N N . PHE A 1 87 ? -0.033 -7.147 -10.303 1.00 98.38 87 PHE A N 1
ATOM 672 C CA . PHE A 1 87 ? -0.646 -7.520 -9.024 1.00 98.38 87 PHE A CA 1
ATOM 673 C C . PHE A 1 87 ? -0.241 -6.598 -7.867 1.00 98.38 87 PHE A C 1
ATOM 675 O O . PHE A 1 87 ? -1.090 -6.291 -7.031 1.00 98.38 87 PHE A O 1
ATOM 682 N N . VAL A 1 88 ? 1.007 -6.109 -7.819 1.00 98.50 88 VAL A N 1
ATOM 683 C CA . VAL A 1 88 ? 1.418 -5.158 -6.769 1.00 98.50 88 VAL A CA 1
ATOM 684 C C . VAL A 1 88 ? 0.815 -3.779 -7.025 1.00 98.50 88 VAL A C 1
ATOM 686 O O . VAL A 1 88 ? 0.361 -3.130 -6.088 1.00 98.50 88 VAL A O 1
ATOM 689 N N . ILE A 1 89 ? 0.696 -3.374 -8.294 1.00 98.56 89 ILE A N 1
ATOM 690 C CA . ILE A 1 89 ? -0.000 -2.139 -8.682 1.00 98.56 89 ILE A CA 1
ATOM 691 C C . ILE A 1 89 ? -1.469 -2.202 -8.238 1.00 98.56 89 ILE A C 1
ATOM 693 O O . ILE A 1 89 ? -1.958 -1.293 -7.566 1.00 98.56 89 ILE A O 1
ATOM 697 N N . ALA A 1 90 ? -2.162 -3.299 -8.554 1.00 98.56 90 ALA A N 1
ATOM 698 C CA . ALA A 1 90 ? -3.548 -3.508 -8.147 1.00 98.56 90 ALA A CA 1
ATOM 699 C C . ALA A 1 90 ? -3.707 -3.549 -6.619 1.00 98.56 90 ALA A C 1
ATOM 701 O O . ALA A 1 90 ? -4.670 -2.986 -6.100 1.00 98.56 90 ALA A O 1
ATOM 702 N N . ALA A 1 91 ? -2.767 -4.168 -5.897 1.00 98.56 91 ALA A N 1
ATOM 703 C CA . ALA A 1 91 ? -2.778 -4.209 -4.436 1.00 98.56 91 ALA A CA 1
ATOM 704 C C . ALA A 1 91 ? -2.673 -2.807 -3.818 1.00 98.56 91 ALA A C 1
ATOM 706 O O . ALA A 1 91 ? -3.450 -2.489 -2.920 1.00 98.56 91 ALA A O 1
ATOM 707 N N . ILE A 1 92 ? -1.781 -1.956 -4.336 1.00 98.62 92 ILE A N 1
ATOM 708 C CA . ILE A 1 92 ? -1.615 -0.570 -3.873 1.00 98.62 92 ILE A CA 1
ATOM 709 C C . ILE A 1 92 ? -2.897 0.239 -4.125 1.00 98.62 92 ILE A C 1
ATOM 711 O O . ILE A 1 92 ? -3.402 0.896 -3.218 1.00 98.62 92 ILE A O 1
ATOM 715 N N . PHE A 1 93 ? -3.497 0.144 -5.319 1.00 98.69 93 PHE A N 1
ATOM 716 C CA . PHE A 1 93 ? -4.781 0.809 -5.582 1.00 98.69 93 PHE A CA 1
ATOM 717 C C . PHE A 1 93 ? -5.895 0.299 -4.663 1.00 98.69 93 PHE A C 1
ATOM 719 O O . PHE A 1 93 ? -6.657 1.091 -4.108 1.00 98.69 93 PHE A O 1
ATOM 726 N N . ALA A 1 94 ? -5.999 -1.018 -4.485 1.00 98.62 94 ALA A N 1
ATOM 727 C CA . ALA A 1 94 ? -7.000 -1.618 -3.613 1.00 98.62 94 ALA A CA 1
ATOM 728 C C . ALA A 1 94 ? -6.820 -1.193 -2.146 1.00 98.62 94 ALA A C 1
ATOM 730 O O . ALA A 1 94 ? -7.822 -0.966 -1.465 1.00 98.62 94 ALA A O 1
ATOM 731 N N . HIS A 1 95 ? -5.580 -1.015 -1.682 1.00 98.44 95 HIS A N 1
ATOM 732 C CA . HIS A 1 95 ? -5.287 -0.438 -0.372 1.00 98.44 95 HIS A CA 1
ATOM 733 C C . HIS A 1 95 ? -5.801 1.007 -0.265 1.00 98.44 95 HIS A C 1
ATOM 735 O O . HIS A 1 95 ? -6.582 1.306 0.637 1.00 98.44 95 HIS A O 1
ATOM 741 N N . GLY A 1 96 ? -5.504 1.870 -1.242 1.00 97.88 96 GLY A N 1
ATOM 742 C CA . GLY A 1 96 ? -6.023 3.243 -1.251 1.00 97.88 96 GLY A CA 1
ATOM 743 C C . GLY A 1 96 ? -7.560 3.312 -1.258 1.00 97.88 96 GLY A C 1
ATOM 744 O O . GLY A 1 96 ? -8.168 4.142 -0.575 1.00 97.88 96 GLY A O 1
ATOM 745 N N . PHE A 1 97 ? -8.231 2.391 -1.960 1.00 98.44 97 PHE A N 1
ATOM 746 C CA . PHE A 1 97 ? -9.690 2.257 -1.873 1.00 98.44 97 PHE A CA 1
ATOM 747 C C . PHE A 1 97 ? -10.162 1.773 -0.496 1.00 98.44 97 PHE A C 1
ATOM 749 O O . PHE A 1 97 ? -11.190 2.252 -0.004 1.00 98.44 97 PHE A O 1
ATOM 756 N N . TRP A 1 98 ? -9.432 0.851 0.136 1.00 97.75 98 TRP A N 1
ATOM 757 C CA . TRP A 1 98 ? -9.723 0.398 1.495 1.00 97.75 98 TRP A CA 1
ATOM 758 C C . TRP A 1 98 ? -9.611 1.543 2.505 1.00 97.75 98 TRP A C 1
ATOM 760 O O . TRP A 1 98 ? -10.494 1.701 3.350 1.00 97.75 98 TRP A O 1
ATOM 770 N N . ASP A 1 99 ? -8.625 2.418 2.353 1.00 96.81 99 ASP A N 1
ATOM 771 C CA . ASP A 1 99 ? -8.462 3.598 3.200 1.00 96.81 99 ASP A CA 1
ATOM 772 C C . ASP A 1 99 ? -9.614 4.597 3.056 1.00 96.81 99 ASP A C 1
ATOM 774 O O . ASP A 1 99 ? -10.113 5.140 4.050 1.00 96.81 99 ASP A O 1
ATOM 778 N N . ILE A 1 100 ? -10.126 4.788 1.838 1.00 97.19 100 ILE A N 1
ATOM 779 C CA . ILE A 1 100 ? -11.345 5.579 1.614 1.00 97.19 100 ILE A CA 1
ATOM 780 C C . ILE A 1 100 ? -12.555 4.913 2.275 1.00 97.19 100 ILE A C 1
ATOM 782 O O . ILE A 1 100 ? -13.372 5.599 2.901 1.00 97.19 100 ILE A O 1
ATOM 786 N N . ALA A 1 101 ? -12.692 3.590 2.162 1.00 96.50 101 ALA A N 1
ATOM 787 C CA . ALA A 1 101 ? -13.764 2.861 2.833 1.00 96.50 101 ALA A CA 1
ATOM 788 C C . ALA A 1 101 ? -13.674 3.033 4.360 1.00 96.50 101 ALA A C 1
ATOM 790 O O . ALA A 1 101 ? -14.692 3.278 5.014 1.00 96.50 101 ALA A O 1
ATOM 791 N N . LYS A 1 102 ? -12.461 3.011 4.919 1.00 93.50 102 LYS A N 1
ATOM 792 C CA . LYS A 1 102 ? -12.208 3.260 6.342 1.00 93.50 102 LYS A CA 1
ATOM 793 C C . LYS A 1 102 ? -12.551 4.659 6.791 1.00 93.50 102 LYS A C 1
ATOM 795 O O . LYS A 1 102 ? -13.201 4.835 7.820 1.00 93.50 102 LYS A O 1
ATOM 800 N N . HIS A 1 103 ? -12.185 5.659 5.996 1.00 92.81 103 HIS A N 1
ATOM 801 C CA . HIS A 1 103 ? -12.613 7.032 6.240 1.00 92.81 103 HIS A CA 1
ATOM 802 C C . HIS A 1 103 ? -14.147 7.146 6.332 1.00 92.81 103 HIS A C 1
ATOM 804 O O . HIS A 1 103 ? -14.668 7.937 7.117 1.00 92.81 103 HIS A O 1
ATOM 810 N N . ARG A 1 104 ? -14.876 6.311 5.581 1.00 93.62 104 ARG A N 1
ATOM 811 C CA . ARG A 1 104 ? -16.345 6.228 5.593 1.00 93.62 104 ARG A C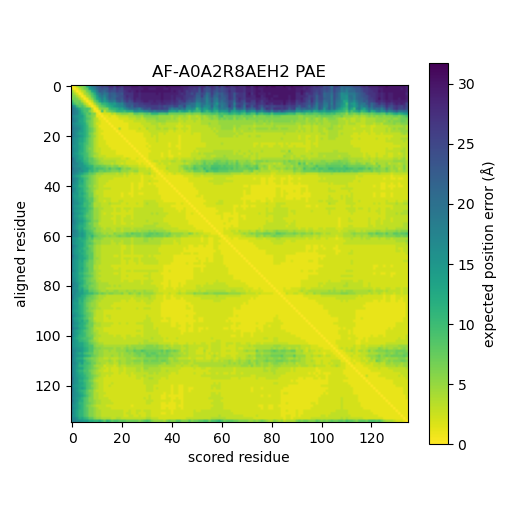A 1
ATOM 812 C C . ARG A 1 104 ? -16.919 5.304 6.678 1.00 93.62 104 ARG A C 1
ATOM 814 O O . ARG A 1 104 ? -18.126 5.078 6.694 1.00 93.62 104 ARG A O 1
ATOM 821 N N . GLY A 1 105 ? -16.091 4.796 7.589 1.00 90.62 105 GLY A N 1
ATOM 822 C CA . GLY A 1 105 ? -16.515 3.990 8.736 1.00 90.62 105 GLY A CA 1
ATOM 823 C C . GLY A 1 105 ? -16.456 2.475 8.534 1.00 90.62 105 GLY A C 1
ATOM 824 O O . GLY A 1 105 ? -16.982 1.746 9.375 1.00 90.62 105 GLY A O 1
ATOM 825 N N . ALA A 1 106 ? -15.841 1.980 7.456 1.00 91.69 106 ALA A N 1
ATOM 826 C CA . ALA A 1 106 ? -15.514 0.558 7.347 1.00 91.69 106 ALA A CA 1
ATOM 827 C C . ALA A 1 106 ? -14.297 0.205 8.224 1.00 91.69 106 ALA A C 1
ATOM 829 O O . ALA A 1 106 ? -13.402 1.021 8.404 1.00 91.69 106 ALA A O 1
ATOM 830 N N . GLY A 1 107 ? -14.232 -1.022 8.742 1.00 92.00 107 GLY A N 1
ATOM 831 C CA . GLY A 1 107 ? -13.038 -1.513 9.436 1.00 92.00 107 GLY A CA 1
ATOM 832 C C . GLY A 1 107 ? -12.669 -0.757 10.720 1.00 92.00 107 GLY A C 1
ATOM 833 O O . GLY A 1 107 ? -13.498 -0.108 11.361 1.00 92.00 107 GLY A O 1
ATOM 834 N N . VAL A 1 108 ? -11.409 -0.896 11.132 1.00 90.12 108 VAL A N 1
ATOM 835 C CA . VAL A 1 108 ? -10.892 -0.272 12.358 1.00 90.12 108 VAL A CA 1
ATOM 836 C C . VAL A 1 108 ? -10.744 1.253 12.180 1.00 90.12 108 VAL A C 1
ATOM 838 O O . VAL A 1 108 ? -10.206 1.699 11.162 1.00 90.12 108 VAL A O 1
ATOM 841 N N . PRO A 1 109 ? -11.190 2.082 13.147 1.00 86.75 109 PRO A N 1
ATOM 842 C CA . PRO A 1 109 ? -11.180 3.532 12.985 1.00 86.75 109 PRO A CA 1
ATOM 843 C C . PRO A 1 109 ? -9.768 4.123 13.091 1.00 86.75 109 PRO A C 1
ATOM 845 O O . PRO A 1 109 ? -9.046 3.894 14.063 1.00 86.75 109 PRO A O 1
ATOM 848 N N . PHE A 1 110 ? -9.421 4.962 12.116 1.00 88.25 110 PHE A N 1
ATOM 849 C CA . PHE A 1 110 ? -8.234 5.821 12.092 1.00 88.25 110 PHE A CA 1
ATOM 850 C C . PHE A 1 110 ? -8.649 7.274 11.830 1.00 88.25 110 PHE A C 1
ATOM 852 O O . PHE A 1 110 ? -9.776 7.550 11.417 1.00 88.25 110 PHE A O 1
ATOM 859 N N . PHE A 1 111 ? -7.743 8.226 12.069 1.00 85.31 111 PHE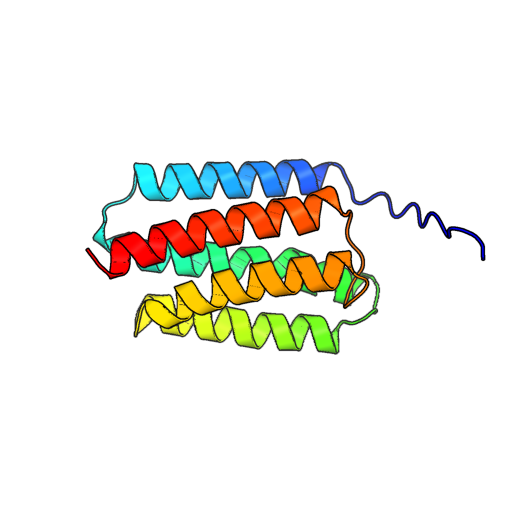 A N 1
ATOM 860 C CA . PHE A 1 111 ? -8.003 9.621 11.725 1.00 85.31 111 PHE A CA 1
ATOM 861 C C . PHE A 1 111 ? -8.163 9.803 10.215 1.00 85.31 111 PHE A C 1
ATOM 863 O O . PHE A 1 111 ? -7.376 9.272 9.436 1.00 85.31 111 PHE A O 1
ATOM 870 N N . SER A 1 112 ? -9.111 10.654 9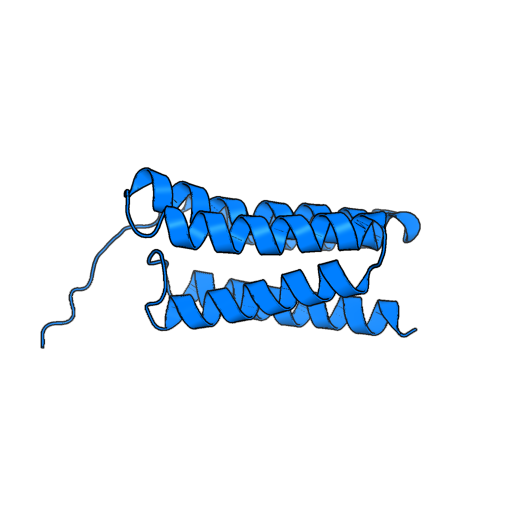.819 1.00 86.50 112 SER A N 1
ATOM 871 C CA . SER A 1 112 ? -9.374 10.973 8.413 1.00 86.50 112 SER A CA 1
ATOM 872 C C . SER A 1 112 ? -8.144 11.474 7.662 1.00 86.50 112 SER A C 1
ATOM 874 O O . SER A 1 112 ? -7.973 11.136 6.501 1.00 86.50 112 SER A O 1
ATOM 876 N N . TRP A 1 113 ? -7.275 12.261 8.307 1.00 86.25 113 TRP A N 1
ATOM 877 C CA . TRP A 1 113 ? -6.046 12.739 7.664 1.00 86.25 113 TRP A CA 1
ATOM 878 C C . TRP A 1 113 ? -5.087 11.589 7.338 1.00 86.25 113 TRP A C 1
ATOM 880 O O . TRP A 1 113 ? -4.386 11.657 6.335 1.00 86.25 113 TRP A O 1
ATOM 890 N N . TYR A 1 114 ? -5.067 10.543 8.170 1.00 88.81 114 TYR A N 1
ATOM 891 C CA . TYR A 1 114 ? -4.194 9.392 7.987 1.00 88.81 114 TYR A CA 1
ATOM 892 C C . TYR A 1 114 ? -4.706 8.534 6.834 1.00 88.81 114 TYR A C 1
ATOM 894 O O . TYR A 1 114 ? -3.980 8.323 5.875 1.00 88.81 114 TYR A O 1
ATOM 902 N N . THR A 1 115 ? -5.979 8.128 6.867 1.00 92.25 115 THR A N 1
ATOM 903 C CA . THR A 1 115 ? -6.558 7.296 5.802 1.00 92.25 115 THR A CA 1
ATOM 904 C C . THR A 1 115 ? -6.619 8.024 4.460 1.00 92.25 115 THR A C 1
ATOM 906 O O . THR A 1 115 ? -6.202 7.480 3.446 1.00 92.25 115 THR A O 1
ATOM 909 N N . LEU A 1 116 ? -7.064 9.284 4.420 1.00 93.75 116 LEU A N 1
ATOM 910 C CA . LEU A 1 116 ? -7.096 10.037 3.160 1.00 93.75 116 LEU A CA 1
ATOM 911 C C . LEU A 1 116 ? -5.691 10.377 2.650 1.00 93.75 116 LEU A C 1
ATOM 913 O O . LEU A 1 116 ? -5.469 10.363 1.443 1.00 93.75 116 LEU A O 1
ATOM 917 N N . GLY A 1 117 ? -4.745 10.669 3.547 1.00 92.94 117 GLY A N 1
ATOM 918 C CA . GLY A 1 117 ? -3.350 10.906 3.179 1.00 92.94 117 GLY A CA 1
ATOM 919 C C . GLY A 1 117 ? -2.701 9.664 2.570 1.00 92.94 117 GLY A C 1
ATOM 920 O O . GLY A 1 117 ? -2.099 9.762 1.502 1.00 92.94 117 GLY A O 1
ATOM 921 N N . CYS A 1 118 ? -2.880 8.499 3.200 1.00 93.81 118 CYS A N 1
ATOM 922 C CA . CYS A 1 118 ? -2.423 7.212 2.675 1.00 93.81 118 CYS A CA 1
ATOM 923 C C . CYS A 1 118 ? -3.060 6.907 1.315 1.00 93.81 118 CYS A C 1
ATOM 925 O O . CYS A 1 118 ? -2.327 6.662 0.363 1.00 93.81 118 CYS A O 1
ATOM 927 N N . ALA A 1 119 ? -4.377 7.080 1.165 1.00 96.94 119 ALA A N 1
ATOM 928 C CA . ALA A 1 119 ? -5.052 6.870 -0.116 1.00 96.94 119 ALA A CA 1
ATOM 929 C C . ALA A 1 119 ? -4.490 7.747 -1.251 1.00 96.94 119 ALA A C 1
ATOM 931 O O . ALA A 1 119 ? -4.315 7.276 -2.374 1.00 96.94 119 ALA A O 1
ATOM 932 N N . VAL A 1 120 ? -4.182 9.021 -0.974 1.00 97.69 120 VAL A N 1
ATOM 933 C CA . VAL A 1 120 ? -3.557 9.915 -1.964 1.00 97.69 120 VAL A CA 1
ATOM 934 C C . VAL A 1 120 ? -2.169 9.412 -2.357 1.00 97.69 120 VAL A C 1
ATOM 936 O O . VAL A 1 120 ? -1.854 9.377 -3.548 1.00 97.69 120 VAL A O 1
ATOM 939 N N . VAL A 1 121 ? -1.351 9.013 -1.379 1.00 96.81 121 VAL A N 1
ATOM 940 C CA . VAL A 1 121 ? -0.014 8.458 -1.633 1.00 96.81 121 VAL A CA 1
ATOM 941 C C . VAL A 1 121 ? -0.111 7.167 -2.444 1.00 96.81 121 VAL A C 1
ATOM 943 O O . VAL A 1 121 ? 0.608 7.032 -3.430 1.00 96.81 121 VAL A O 1
ATOM 946 N N . ASP A 1 122 ? -1.025 6.264 -2.096 1.00 97.88 122 ASP A N 1
ATOM 947 C CA . ASP A 1 122 ? -1.221 4.991 -2.789 1.00 97.88 122 ASP A CA 1
ATOM 948 C C . ASP A 1 122 ? -1.650 5.196 -4.238 1.00 97.88 122 ASP A C 1
ATOM 950 O O . ASP A 1 122 ? -1.099 4.573 -5.142 1.00 97.88 122 ASP A O 1
ATOM 954 N N . PHE A 1 123 ? -2.586 6.107 -4.500 1.00 98.56 123 PHE A N 1
ATOM 955 C CA . PHE A 1 123 ? -3.013 6.387 -5.869 1.00 98.56 123 PHE A CA 1
ATOM 956 C C . PHE A 1 123 ? -1.928 7.070 -6.692 1.00 98.56 123 PHE A C 1
ATOM 958 O O . PHE A 1 123 ? -1.740 6.708 -7.855 1.00 98.56 123 PHE A O 1
ATOM 965 N N . ALA A 1 124 ? -1.193 8.020 -6.111 1.00 98.19 124 ALA A N 1
ATOM 966 C CA . ALA A 1 124 ? -0.068 8.650 -6.793 1.00 98.19 124 ALA A CA 1
ATOM 967 C C . ALA A 1 124 ? 1.025 7.620 -7.113 1.00 98.19 124 ALA A C 1
ATOM 969 O O . ALA A 1 124 ? 1.507 7.550 -8.245 1.00 98.19 124 ALA A O 1
ATOM 970 N N . TYR A 1 125 ? 1.370 6.780 -6.139 1.00 98.00 125 TYR A N 1
ATOM 971 C CA . TYR A 1 125 ? 2.414 5.778 -6.279 1.00 98.00 125 TYR A CA 1
ATOM 972 C C . TYR A 1 125 ? 2.015 4.642 -7.229 1.00 98.00 125 TYR A C 1
ATOM 974 O O . TYR A 1 125 ? 2.766 4.316 -8.146 1.00 98.00 125 TYR A O 1
ATOM 982 N N . GLY A 1 126 ? 0.808 4.097 -7.080 1.00 98.00 126 GLY A N 1
ATOM 983 C CA . GLY A 1 126 ? 0.248 3.097 -7.986 1.00 98.00 126 GLY A CA 1
ATOM 984 C C . GLY A 1 126 ? 0.161 3.607 -9.425 1.00 98.00 126 GLY A C 1
ATOM 985 O O . GLY A 1 126 ? 0.492 2.870 -10.351 1.00 98.00 126 GLY A O 1
ATOM 986 N N . SER A 1 127 ? -0.194 4.882 -9.626 1.00 98.44 127 SER A N 1
ATOM 987 C CA . SER A 1 127 ? -0.199 5.502 -10.959 1.00 98.44 127 SER A CA 1
ATOM 988 C C . S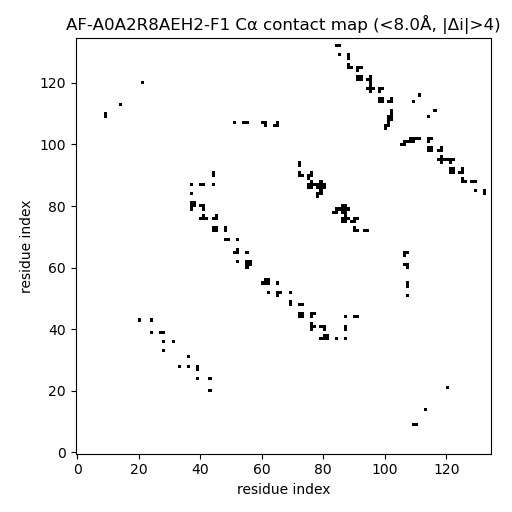ER A 1 127 ? 1.211 5.635 -11.532 1.00 98.44 127 SER A C 1
ATOM 990 O O . SER A 1 127 ? 1.417 5.324 -12.702 1.00 98.44 127 SER A O 1
ATOM 992 N N . ALA A 1 128 ? 2.193 6.045 -10.723 1.00 97.50 128 ALA A N 1
ATOM 993 C CA . ALA A 1 128 ? 3.587 6.127 -11.156 1.00 97.50 128 ALA A CA 1
ATOM 994 C C . ALA A 1 128 ? 4.139 4.750 -11.568 1.00 97.50 128 ALA A C 1
ATOM 996 O O . ALA A 1 128 ? 4.744 4.626 -12.632 1.00 97.50 128 ALA A O 1
ATOM 997 N N . LEU A 1 129 ? 3.865 3.705 -10.779 1.00 97.75 129 LEU A N 1
ATOM 998 C CA . LEU A 1 129 ? 4.241 2.328 -11.113 1.00 97.75 129 LEU A CA 1
ATOM 999 C C . LEU A 1 129 ? 3.527 1.812 -12.365 1.00 97.75 129 LEU A C 1
ATOM 1001 O O . LEU A 1 129 ? 4.127 1.080 -13.146 1.00 97.75 129 LEU A O 1
ATOM 1005 N N . LEU A 1 130 ? 2.261 2.182 -12.567 1.00 98.19 130 LEU A N 1
ATOM 1006 C CA . LEU A 1 130 ? 1.519 1.818 -13.770 1.00 98.19 130 LEU A CA 1
ATOM 1007 C C . LEU A 1 130 ? 2.115 2.475 -15.016 1.00 98.19 130 LEU A C 1
ATOM 1009 O O . LEU A 1 130 ? 2.286 1.800 -16.024 1.00 98.19 130 LEU A O 1
ATOM 1013 N N . VAL A 1 131 ? 2.460 3.762 -14.946 1.00 97.81 131 VAL A N 1
ATOM 1014 C CA . VAL A 1 131 ? 3.142 4.453 -16.049 1.00 97.81 131 VAL A CA 1
ATOM 1015 C C . VAL A 1 131 ? 4.484 3.785 -16.344 1.00 97.81 131 VAL A C 1
ATOM 1017 O O . VAL A 1 131 ? 4.744 3.481 -17.501 1.00 97.81 131 VAL A O 1
ATOM 1020 N N . TYR A 1 132 ? 5.278 3.483 -15.312 1.00 95.88 132 TYR A N 1
ATOM 1021 C CA . TYR A 1 132 ? 6.549 2.767 -15.456 1.00 95.88 132 TYR A CA 1
ATOM 1022 C C . TYR A 1 132 ? 6.385 1.357 -16.049 1.00 95.88 132 TYR A C 1
ATOM 1024 O O . TYR A 1 132 ? 7.211 0.910 -16.831 1.00 95.88 132 TYR A O 1
ATOM 1032 N N . TYR A 1 133 ? 5.313 0.639 -15.704 1.00 96.44 133 TYR A N 1
ATOM 1033 C CA . TYR A 1 133 ? 5.028 -0.683 -16.271 1.00 96.44 133 TYR A CA 1
ATOM 1034 C C . TYR A 1 133 ? 4.689 -0.636 -17.770 1.00 96.44 133 TYR A C 1
ATOM 1036 O O . TYR A 1 133 ? 4.910 -1.614 -18.482 1.00 96.44 133 TYR A O 1
ATOM 1044 N N . LEU A 1 134 ? 4.096 0.468 -18.229 1.00 96.88 134 LEU A N 1
ATOM 1045 C CA . LEU A 1 134 ? 3.614 0.638 -19.602 1.00 96.88 134 LEU A CA 1
ATOM 1046 C C . LEU A 1 134 ? 4.626 1.326 -20.533 1.00 96.88 134 LEU A C 1
ATOM 1048 O O . LEU A 1 134 ? 4.369 1.386 -21.736 1.00 96.88 134 LEU A O 1
ATOM 1052 N N . SER A 1 135 ? 5.717 1.871 -19.990 1.00 91.81 135 SER A N 1
ATOM 1053 C CA . SER A 1 135 ? 6.817 2.503 -20.732 1.00 91.81 135 SER A CA 1
ATOM 1054 C C . SER A 1 135 ? 7.888 1.498 -21.124 1.00 91.81 135 SER A C 1
ATOM 1056 O O . SER A 1 135 ? 8.324 1.547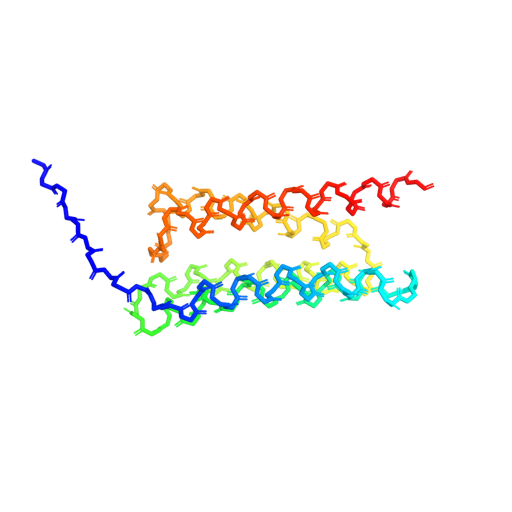 -22.294 1.00 91.81 135 SER A O 1
#

Sequence (135 aa):
MLLRIINHFQPRWLLIAGTAYVVLLLLSHWQLPEAHVWAIAGVFSVIMNVPYVATAWHNAQFARLETAIATVLIGASIVGAVITPPFVIAAIFAHGFWDIAKHRGAGVPFFSWYTLGCAVVDFAYGSALLVYYLS

Mean predicted aligned error: 4.83 Å

Secondary structure (DSSP, 8-state):
-----------HHHHHHHHHHHHHHHHHHHHS-GGGHHHHHHHHHHHTTHHHHHHHHHTTSSHHHHHHHHHHHHHHHHHHHHT-THHHHHHHHHHHHHHHHHHTT-SS---HHHHHHHHHHHHHHHHHHHHHHH-